Protein AF-A0A7X5RD86-F1 (afdb_monomer_lite)

pLDDT: mean 83.36, std 18.3, range [39.75, 97.5]

Structure (mmCIF, N/CA/C/O backbone):
data_AF-A0A7X5RD86-F1
#
_entry.id   AF-A0A7X5RD86-F1
#
loop_
_atom_site.group_PDB
_atom_site.id
_atom_site.type_symbol
_atom_site.label_atom_id
_atom_site.label_alt_id
_atom_site.label_comp_id
_atom_site.label_asym_id
_atom_site.label_entity_id
_atom_site.label_seq_id
_atom_site.pdbx_PDB_ins_code
_atom_site.Cartn_x
_atom_site.Cartn_y
_atom_site.Cartn_z
_atom_site.occupancy
_atom_site.B_iso_or_equiv
_atom_site.auth_seq_id
_atom_site.auth_comp_id
_atom_site.auth_asym_id
_atom_site.auth_atom_id
_atom_site.pdbx_PDB_model_num
ATOM 1 N N . MET A 1 1 ? 9.270 -31.111 12.493 1.00 39.75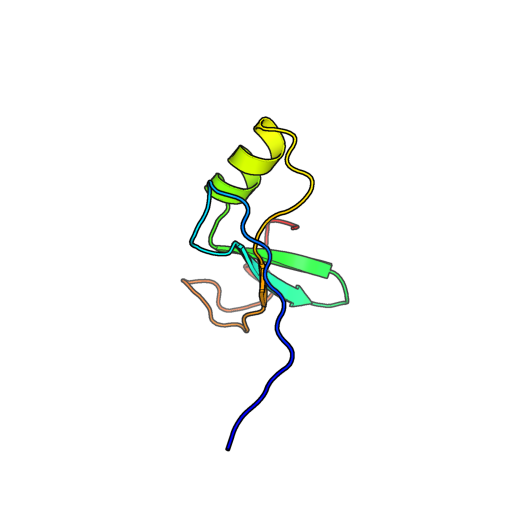 1 MET A N 1
ATOM 2 C CA . MET A 1 1 ? 10.039 -30.653 11.313 1.00 39.75 1 MET A CA 1
ATOM 3 C C . MET A 1 1 ? 9.058 -30.039 10.321 1.00 39.75 1 MET A C 1
ATOM 5 O O . MET A 1 1 ? 7.982 -30.591 10.150 1.00 39.75 1 MET A O 1
ATOM 9 N N . LYS A 1 2 ? 9.367 -28.845 9.806 1.00 46.03 2 LYS A N 1
ATOM 10 C CA . LYS A 1 2 ? 8.486 -27.989 8.989 1.00 46.03 2 LYS A CA 1
ATOM 11 C C . LYS A 1 2 ? 8.169 -28.642 7.636 1.00 46.03 2 LYS A C 1
ATOM 13 O O . LYS A 1 2 ? 9.057 -29.272 7.090 1.00 46.03 2 LYS A O 1
ATOM 18 N N . ASN A 1 3 ? 6.979 -28.393 7.084 1.00 39.81 3 ASN A N 1
ATOM 19 C CA . ASN A 1 3 ? 6.774 -28.205 5.641 1.00 39.81 3 ASN A CA 1
ATOM 20 C C . ASN A 1 3 ? 5.517 -27.350 5.428 1.00 39.81 3 ASN A C 1
ATOM 22 O O . ASN A 1 3 ? 4.399 -27.845 5.327 1.00 39.81 3 ASN A O 1
ATOM 26 N N . LYS A 1 4 ? 5.723 -26.026 5.444 1.00 50.34 4 LYS A N 1
ATOM 27 C CA . LYS A 1 4 ? 4.737 -25.042 4.989 1.00 50.34 4 LYS A CA 1
ATOM 28 C C . LYS A 1 4 ? 4.674 -25.124 3.464 1.00 50.34 4 LYS A C 1
ATOM 30 O O . LYS A 1 4 ? 5.721 -25.168 2.821 1.00 50.34 4 LYS A O 1
ATOM 35 N N . GLY A 1 5 ? 3.455 -25.174 2.929 1.00 44.69 5 GLY A N 1
ATOM 36 C CA . GLY A 1 5 ? 3.167 -25.253 1.500 1.00 44.69 5 GLY A CA 1
ATOM 37 C C . GLY A 1 5 ? 3.960 -24.223 0.700 1.00 44.69 5 GLY A C 1
ATOM 38 O O . GLY A 1 5 ? 3.979 -23.036 1.020 1.00 44.69 5 GLY A O 1
ATOM 39 N N . LYS A 1 6 ? 4.661 -24.729 -0.309 1.00 45.84 6 LYS A N 1
ATOM 40 C CA . LYS A 1 6 ? 5.497 -23.985 -1.242 1.00 45.84 6 LYS A CA 1
ATOM 41 C C . LYS A 1 6 ? 4.589 -23.158 -2.156 1.00 45.84 6 LYS A C 1
ATOM 43 O O . LYS A 1 6 ? 3.736 -23.728 -2.827 1.00 45.84 6 LYS A O 1
ATOM 48 N N . ILE A 1 7 ? 4.796 -21.846 -2.209 1.00 42.59 7 ILE A N 1
ATOM 49 C CA . ILE A 1 7 ? 4.317 -21.011 -3.315 1.00 42.59 7 ILE A CA 1
ATOM 50 C C . ILE A 1 7 ? 5.557 -20.322 -3.880 1.00 42.59 7 ILE A C 1
ATOM 52 O O . ILE A 1 7 ? 6.077 -19.369 -3.305 1.00 42.59 7 ILE A O 1
ATOM 56 N N . GLU A 1 8 ? 6.093 -20.887 -4.960 1.00 48.03 8 GLU A N 1
ATOM 57 C CA . GLU A 1 8 ? 7.135 -20.258 -5.769 1.00 48.03 8 GLU A CA 1
ATOM 58 C C . GLU A 1 8 ? 6.451 -19.406 -6.835 1.00 48.03 8 GLU A C 1
ATOM 60 O O . GLU A 1 8 ? 5.899 -19.938 -7.793 1.00 48.03 8 GLU A O 1
ATOM 65 N N . VAL A 1 9 ? 6.527 -18.085 -6.687 1.00 49.97 9 VAL A N 1
ATOM 66 C CA . VAL A 1 9 ? 6.329 -17.157 -7.803 1.00 49.97 9 VAL A CA 1
ATOM 67 C C . VAL A 1 9 ? 7.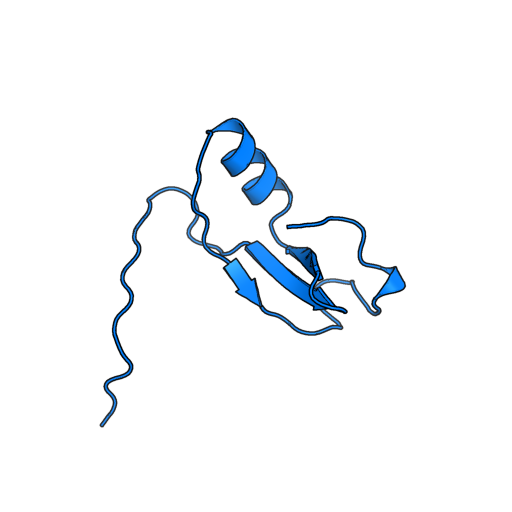622 -16.366 -7.941 1.00 49.97 9 VAL A C 1
ATOM 69 O O . VAL A 1 9 ? 7.919 -15.473 -7.150 1.00 49.97 9 VAL A O 1
ATOM 72 N N . ARG A 1 10 ? 8.452 -16.769 -8.908 1.00 55.88 10 ARG A N 1
ATOM 73 C CA . ARG A 1 10 ? 9.627 -16.011 -9.343 1.00 55.88 10 ARG A CA 1
ATOM 74 C C . ARG A 1 10 ? 9.238 -15.216 -10.580 1.00 55.88 10 ARG A C 1
ATOM 76 O O . ARG A 1 10 ? 9.263 -15.756 -11.681 1.00 55.88 10 ARG A O 1
ATOM 83 N N . THR A 1 11 ? 8.972 -13.931 -10.392 1.00 47.59 11 THR A N 1
ATOM 84 C CA . THR A 1 11 ? 8.952 -12.963 -11.491 1.00 47.59 11 THR A CA 1
ATOM 85 C C . THR A 1 11 ? 10.107 -11.999 -11.258 1.00 47.59 11 THR A C 1
ATOM 87 O O . THR A 1 11 ? 10.135 -11.240 -10.289 1.00 47.59 11 THR A O 1
ATOM 90 N N . VAL A 1 12 ? 11.134 -12.126 -12.097 1.00 55.50 12 VAL A N 1
ATOM 91 C CA . VAL A 1 12 ? 12.378 -11.354 -12.037 1.00 55.50 12 VAL A CA 1
ATOM 92 C C . VAL A 1 12 ? 12.055 -9.875 -12.262 1.00 55.50 12 VAL A C 1
ATOM 94 O O . VAL A 1 12 ? 11.573 -9.503 -13.326 1.00 55.50 12 VAL A O 1
ATOM 97 N N . GLY A 1 13 ? 12.323 -9.037 -11.257 1.00 51.75 13 GLY A N 1
ATOM 98 C CA . GLY A 1 13 ? 12.303 -7.577 -11.398 1.00 51.75 13 GLY A CA 1
ATOM 99 C C . GLY A 1 13 ? 12.223 -6.817 -10.074 1.00 51.75 13 GLY A C 1
ATOM 100 O O . GLY A 1 13 ? 12.904 -5.811 -9.901 1.00 51.75 13 GLY A O 1
ATOM 101 N N . VAL A 1 14 ? 11.458 -7.319 -9.101 1.00 58.28 14 VAL A N 1
ATOM 102 C CA . VAL A 1 14 ? 11.281 -6.665 -7.796 1.00 58.28 14 VAL A CA 1
ATOM 103 C C . VAL A 1 14 ? 11.388 -7.709 -6.686 1.00 58.28 14 VAL A C 1
ATOM 105 O O . VAL A 1 14 ? 10.461 -8.477 -6.465 1.00 58.28 14 VAL A O 1
ATOM 108 N N . GLN A 1 15 ? 12.536 -7.758 -6.006 1.00 73.56 15 GLN A N 1
ATOM 109 C CA . GLN A 1 15 ? 12.758 -8.686 -4.886 1.00 73.56 15 GLN A CA 1
ATOM 110 C C . GLN A 1 15 ? 12.051 -8.235 -3.598 1.00 73.56 15 GLN A C 1
ATOM 112 O O . GLN A 1 15 ? 11.704 -9.071 -2.771 1.00 73.56 15 GLN A O 1
ATOM 117 N N . GLU A 1 16 ? 11.823 -6.929 -3.440 1.00 87.38 16 GLU A N 1
ATOM 118 C CA . GLU A 1 16 ? 11.190 -6.357 -2.248 1.00 87.38 16 GLU A CA 1
ATOM 119 C C . GLU A 1 16 ? 9.684 -6.142 -2.484 1.00 87.38 16 GLU A C 1
ATOM 121 O O . GLU A 1 16 ? 9.326 -5.377 -3.390 1.00 87.38 16 GLU A O 1
ATOM 126 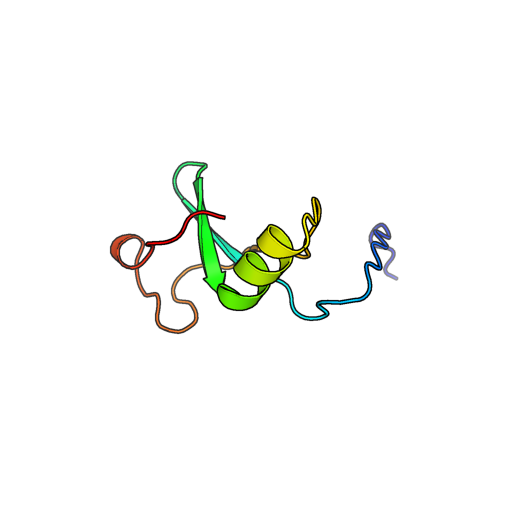N N . PRO A 1 17 ? 8.792 -6.756 -1.685 1.00 92.88 17 PRO A N 1
ATOM 127 C CA . PRO A 1 17 ? 7.352 -6.616 -1.865 1.00 92.88 17 PRO A CA 1
ATOM 128 C C . PRO A 1 17 ? 6.866 -5.166 -1.717 1.00 92.88 17 PRO A C 1
ATOM 130 O O . PRO A 1 17 ? 7.500 -4.297 -1.111 1.00 92.88 17 PRO A O 1
ATOM 133 N N . ILE A 1 18 ? 5.699 -4.884 -2.290 1.00 94.69 18 ILE A N 1
ATOM 134 C CA . ILE A 1 18 ? 4.921 -3.684 -1.978 1.00 94.69 18 ILE A CA 1
ATOM 135 C C . ILE A 1 18 ? 4.215 -3.937 -0.648 1.00 94.69 18 ILE A C 1
ATOM 137 O O . ILE A 1 18 ? 3.467 -4.909 -0.513 1.00 94.69 18 ILE A O 1
ATOM 141 N N . LYS A 1 19 ? 4.446 -3.066 0.335 1.00 96.56 19 LYS A N 1
ATOM 142 C CA . LYS A 1 19 ? 3.849 -3.220 1.663 1.00 96.56 19 LYS A CA 1
ATOM 143 C C . LYS A 1 19 ? 2.546 -2.456 1.725 1.00 96.56 19 LYS A C 1
ATOM 145 O O . LYS A 1 19 ? 2.479 -1.299 1.297 1.00 96.56 19 LYS A O 1
ATOM 150 N N . TYR A 1 20 ? 1.516 -3.101 2.252 1.00 97.50 20 TYR A N 1
ATOM 151 C CA . TYR A 1 20 ? 0.185 -2.522 2.328 1.00 97.50 20 TYR A CA 1
ATOM 152 C C . TYR A 1 20 ? -0.475 -2.758 3.686 1.00 97.50 20 TYR A C 1
ATOM 154 O O . TYR A 1 20 ? -0.218 -3.755 4.358 1.00 97.50 20 TYR A O 1
ATOM 162 N N . VAL A 1 21 ? -1.371 -1.850 4.055 1.00 96.88 21 VAL A N 1
ATOM 163 C CA . VAL A 1 21 ? -2.304 -1.995 5.178 1.00 96.88 21 VAL A CA 1
ATOM 164 C C . VAL A 1 21 ? -3.693 -2.277 4.614 1.00 96.88 21 VAL A C 1
ATOM 166 O O . VAL A 1 21 ? -4.065 -1.753 3.563 1.00 96.88 21 VAL A O 1
ATOM 169 N N . GLU A 1 22 ? -4.467 -3.112 5.300 1.00 96.56 22 GLU A N 1
ATOM 170 C CA . GLU A 1 22 ? -5.869 -3.361 4.970 1.00 96.56 22 GLU A CA 1
ATOM 171 C C . GLU A 1 22 ? -6.773 -2.685 5.997 1.00 96.56 22 GLU A C 1
ATOM 173 O O . GLU A 1 22 ? -6.639 -2.919 7.197 1.00 96.56 22 GLU A O 1
ATOM 178 N N . TYR A 1 23 ? -7.700 -1.859 5.521 1.00 93.19 23 TYR A N 1
ATOM 179 C CA . TYR A 1 23 ? -8.674 -1.164 6.351 1.00 93.19 23 TYR A CA 1
ATOM 180 C C . TYR A 1 23 ? -10.020 -1.107 5.630 1.00 93.19 23 TYR A C 1
ATOM 182 O O . TYR A 1 23 ? -10.086 -0.715 4.466 1.00 93.19 23 TYR A O 1
ATOM 190 N N . ASN A 1 24 ? -11.093 -1.531 6.304 1.00 93.94 24 ASN A N 1
ATOM 191 C CA . ASN A 1 24 ? -12.451 -1.607 5.747 1.00 93.94 24 ASN A CA 1
ATOM 192 C C . ASN A 1 24 ? -12.527 -2.320 4.379 1.00 93.94 24 ASN A C 1
ATOM 194 O O . ASN A 1 24 ? -13.207 -1.866 3.463 1.00 93.94 24 ASN A O 1
ATOM 198 N N . GLY A 1 25 ? -11.783 -3.422 4.218 1.00 94.06 25 GLY A N 1
ATOM 199 C CA . GLY A 1 25 ? -11.726 -4.192 2.967 1.00 94.06 25 GLY A CA 1
ATOM 200 C C . GLY A 1 25 ? -10.952 -3.516 1.827 1.00 94.06 25 GLY A C 1
ATOM 201 O O . GLY A 1 25 ? -10.818 -4.095 0.752 1.00 94.06 25 GLY A O 1
ATOM 202 N N . GLN A 1 26 ? -10.404 -2.320 2.050 1.00 95.38 26 GLN A N 1
ATOM 203 C CA . GLN A 1 26 ? -9.565 -1.602 1.099 1.00 95.38 26 GLN A CA 1
ATOM 204 C C . GLN A 1 26 ? -8.087 -1.754 1.474 1.00 95.38 26 GLN A C 1
ATOM 206 O O . GLN A 1 26 ? -7.700 -1.645 2.637 1.00 95.38 26 GLN A O 1
ATOM 211 N N . ARG A 1 27 ? -7.245 -1.985 0.464 1.00 96.00 27 ARG A N 1
ATOM 212 C CA . ARG A 1 27 ? -5.787 -2.065 0.615 1.00 96.00 27 ARG A CA 1
ATOM 213 C C . ARG A 1 27 ? -5.136 -0.731 0.271 1.00 96.00 27 ARG A C 1
ATOM 215 O O . ARG A 1 27 ? -5.472 -0.131 -0.756 1.00 96.00 27 ARG A O 1
ATOM 222 N N . TYR A 1 28 ? -4.203 -0.305 1.114 1.00 96.38 28 TYR A N 1
ATOM 223 C CA . TYR A 1 28 ? -3.487 0.962 1.007 1.00 96.38 28 TYR A CA 1
ATOM 224 C C . TYR A 1 28 ? -1.982 0.732 1.021 1.00 96.38 28 TYR A C 1
ATOM 226 O O . TYR A 1 28 ? -1.472 0.039 1.896 1.00 96.38 28 TYR A O 1
ATOM 234 N N . VAL A 1 29 ? -1.272 1.323 0.066 1.00 96.19 29 VAL A N 1
ATOM 235 C CA . VAL A 1 29 ? 0.183 1.200 -0.063 1.00 96.19 29 VAL A CA 1
ATOM 236 C C . VAL A 1 29 ? 0.861 2.069 0.988 1.00 96.19 29 VAL A C 1
ATOM 238 O O . VAL A 1 29 ? 0.573 3.260 1.085 1.00 96.19 29 VAL A O 1
ATOM 241 N N . VAL A 1 30 ? 1.790 1.480 1.737 1.00 96.31 30 VAL A N 1
ATOM 242 C CA . VAL A 1 30 ? 2.610 2.182 2.739 1.00 96.31 30 VAL A CA 1
ATOM 243 C C . VAL A 1 30 ? 4.109 2.090 2.441 1.00 96.31 30 VAL A C 1
ATOM 245 O O . VAL A 1 30 ? 4.871 2.932 2.899 1.00 96.31 30 VAL A O 1
ATOM 248 N N . ASP A 1 31 ? 4.545 1.147 1.599 1.00 95.62 31 ASP A N 1
ATOM 249 C CA . ASP A 1 31 ? 5.887 1.138 1.002 1.00 95.62 31 ASP A CA 1
ATOM 250 C C . ASP A 1 31 ? 5.859 0.562 -0.422 1.00 95.62 31 ASP A C 1
ATOM 252 O O . ASP A 1 31 ? 5.015 -0.265 -0.763 1.00 95.62 31 ASP A O 1
ATOM 256 N N . GLY A 1 32 ? 6.797 0.992 -1.267 1.00 93.75 32 GLY A N 1
ATOM 257 C CA . GLY A 1 32 ? 6.928 0.498 -2.637 1.00 93.75 32 GLY A CA 1
ATOM 258 C C . GLY A 1 32 ? 6.127 1.277 -3.682 1.00 93.75 32 GLY A C 1
ATOM 259 O O . GLY A 1 32 ? 5.895 0.757 -4.768 1.00 93.75 32 GLY A O 1
ATOM 260 N N . HIS A 1 33 ? 5.749 2.533 -3.417 1.00 94.50 33 HIS A N 1
ATOM 261 C CA . HIS A 1 33 ? 5.002 3.391 -4.354 1.00 94.50 33 HIS A CA 1
ATOM 262 C C . HIS A 1 33 ? 5.632 3.472 -5.756 1.00 94.50 33 HIS A C 1
ATOM 264 O O . HIS A 1 33 ? 4.945 3.291 -6.762 1.00 94.50 33 HIS A O 1
ATOM 270 N N . HIS A 1 34 ? 6.948 3.689 -5.843 1.00 93.50 34 HIS A N 1
ATOM 271 C CA . HIS A 1 34 ? 7.655 3.710 -7.128 1.00 93.50 34 HIS A CA 1
ATOM 272 C C . HIS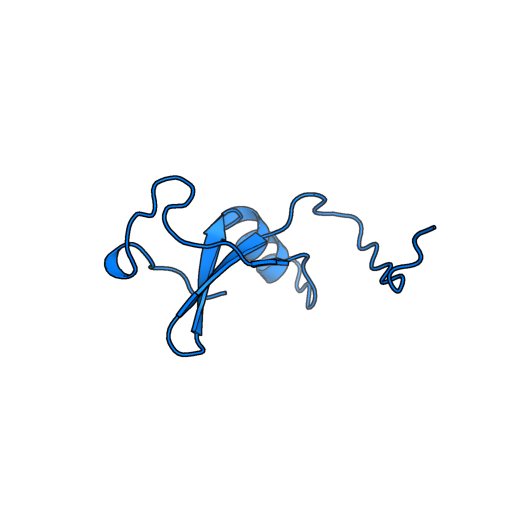 A 1 34 ? 7.671 2.337 -7.810 1.00 93.50 34 HIS A C 1
ATOM 274 O O . HIS A 1 34 ? 7.564 2.270 -9.032 1.00 93.50 34 HIS A O 1
ATOM 280 N N . ARG A 1 35 ? 7.753 1.247 -7.035 1.00 92.88 35 ARG A N 1
ATOM 281 C CA . ARG A 1 35 ? 7.710 -0.127 -7.560 1.00 92.88 35 ARG A CA 1
ATOM 282 C C . ARG A 1 35 ? 6.330 -0.446 -8.130 1.00 92.88 35 ARG A C 1
ATOM 284 O O . ARG A 1 35 ? 6.242 -0.948 -9.245 1.00 92.88 35 ARG A O 1
ATOM 291 N N . LEU A 1 36 ? 5.264 -0.060 -7.427 1.00 93.00 36 LEU A N 1
ATOM 292 C CA . LEU A 1 36 ? 3.893 -0.172 -7.922 1.00 93.00 36 LEU A CA 1
ATOM 293 C C . LEU A 1 36 ? 3.692 0.647 -9.203 1.00 93.00 36 LEU A C 1
ATOM 295 O O . LEU A 1 36 ? 3.120 0.149 -10.169 1.00 93.00 36 LEU A O 1
ATOM 299 N N . LEU A 1 37 ? 4.186 1.888 -9.239 1.00 93.19 37 LEU A N 1
ATOM 300 C CA . LEU A 1 37 ? 4.109 2.730 -10.433 1.00 93.19 37 LEU A CA 1
ATOM 301 C C . LEU A 1 37 ? 4.871 2.115 -11.616 1.00 93.19 37 LEU A C 1
ATOM 303 O O . LEU A 1 37 ? 4.363 2.121 -12.735 1.00 93.19 37 LEU A O 1
ATOM 307 N N . ALA A 1 38 ? 6.070 1.579 -11.382 1.00 92.44 38 ALA A N 1
ATOM 308 C CA . ALA A 1 38 ? 6.864 0.909 -12.407 1.00 92.44 38 ALA A CA 1
ATOM 309 C C . ALA A 1 38 ? 6.157 -0.347 -12.935 1.00 92.44 38 ALA A C 1
ATOM 311 O O . ALA A 1 38 ? 6.038 -0.505 -14.145 1.00 92.44 38 ALA A O 1
ATOM 312 N N . ALA A 1 39 ? 5.613 -1.184 -12.048 1.00 90.81 39 ALA A N 1
ATOM 313 C CA . ALA A 1 39 ? 4.848 -2.368 -12.430 1.00 90.81 39 ALA A CA 1
ATOM 314 C C . ALA A 1 39 ? 3.634 -2.011 -13.303 1.00 90.81 39 ALA A C 1
ATOM 316 O O . ALA A 1 39 ? 3.446 -2.613 -14.359 1.00 90.81 39 ALA A O 1
ATOM 317 N N . LYS A 1 40 ? 2.880 -0.965 -12.928 1.00 90.25 40 LYS A N 1
ATOM 318 C CA . LYS A 1 40 ? 1.760 -0.440 -13.731 1.00 90.25 40 LYS A CA 1
ATOM 319 C C . LYS A 1 40 ? 2.217 0.021 -15.117 1.00 90.25 40 LYS A C 1
ATOM 321 O O . LYS A 1 40 ? 1.578 -0.311 -16.108 1.00 90.25 40 LYS A O 1
ATOM 326 N N . LYS A 1 41 ? 3.337 0.748 -15.204 1.00 92.81 41 LYS A N 1
ATOM 327 C CA . LYS A 1 41 ? 3.908 1.213 -16.484 1.00 92.81 41 LYS A CA 1
ATOM 328 C C . LYS A 1 41 ? 4.404 0.073 -17.375 1.00 92.81 41 LYS A C 1
ATOM 330 O O . LYS A 1 41 ? 4.343 0.197 -18.591 1.00 92.81 41 LYS A O 1
ATOM 335 N N . LEU A 1 42 ? 4.888 -1.011 -16.776 1.00 91.25 42 LEU A N 1
ATOM 336 C CA . LEU A 1 42 ? 5.353 -2.207 -17.480 1.00 91.25 42 LEU A CA 1
ATOM 337 C C . LEU A 1 42 ? 4.214 -3.170 -17.852 1.00 91.25 42 LEU A C 1
ATOM 339 O O . LEU A 1 42 ? 4.478 -4.199 -18.465 1.00 91.25 42 LEU A O 1
ATOM 343 N N . GLY A 1 43 ? 2.965 -2.867 -17.479 1.00 91.88 43 GLY A N 1
ATOM 344 C CA . GLY A 1 43 ? 1.824 -3.747 -17.732 1.00 91.88 43 GLY A CA 1
ATOM 345 C C . GLY A 1 43 ? 1.878 -5.059 -16.944 1.00 91.88 43 GLY A C 1
ATOM 346 O O . GLY A 1 43 ? 1.262 -6.040 -17.354 1.00 91.88 43 GLY A O 1
ATOM 347 N N . LEU A 1 44 ? 2.616 -5.099 -15.829 1.00 88.69 44 LEU A N 1
ATOM 348 C CA . LEU A 1 44 ? 2.664 -6.280 -14.972 1.00 88.69 44 LEU A CA 1
ATOM 349 C C . LEU A 1 44 ? 1.319 -6.454 -14.266 1.00 88.69 44 LEU A C 1
ATOM 351 O O . LEU A 1 44 ? 0.830 -5.542 -13.599 1.00 88.69 44 LEU A O 1
ATOM 355 N N . THR A 1 45 ? 0.749 -7.647 -14.388 1.00 84.62 45 THR A N 1
ATOM 356 C CA . THR A 1 45 ? -0.506 -8.025 -13.727 1.00 84.62 45 THR A CA 1
ATOM 357 C C . THR A 1 45 ? -0.286 -8.592 -12.328 1.00 84.62 45 THR A C 1
ATOM 359 O O . THR A 1 45 ? -1.231 -8.681 -11.550 1.00 84.62 45 THR A O 1
ATOM 362 N N . GLU A 1 46 ? 0.954 -8.956 -11.995 1.00 86.12 46 GLU A N 1
ATOM 363 C CA . GLU A 1 46 ? 1.322 -9.570 -10.722 1.00 86.12 46 GLU A CA 1
ATOM 364 C C . GLU A 1 46 ? 2.540 -8.877 -10.110 1.00 86.12 46 GLU A C 1
ATOM 366 O O . GLU A 1 46 ? 3.525 -8.579 -10.790 1.00 86.12 46 GLU A O 1
ATOM 371 N N . VAL A 1 47 ? 2.469 -8.633 -8.802 1.00 88.38 47 VAL A N 1
ATOM 372 C CA . VAL A 1 47 ? 3.542 -8.052 -7.989 1.00 88.38 47 VAL A CA 1
ATOM 373 C C . VAL A 1 47 ? 3.579 -8.740 -6.629 1.00 88.38 47 VAL A C 1
ATOM 375 O O . VAL A 1 47 ? 2.547 -9.165 -6.110 1.00 88.38 47 VAL A O 1
ATOM 378 N N . LEU A 1 48 ? 4.767 -8.831 -6.031 1.00 91.12 48 LEU A N 1
ATOM 379 C CA . LEU A 1 48 ? 4.906 -9.308 -4.658 1.00 91.12 48 LEU A CA 1
ATOM 380 C C . LEU A 1 48 ? 4.321 -8.269 -3.697 1.00 91.12 48 LEU A C 1
ATOM 382 O O . LEU A 1 48 ? 4.673 -7.089 -3.771 1.00 91.12 48 LEU A O 1
ATOM 386 N N . ILE A 1 49 ? 3.446 -8.711 -2.794 1.00 94.44 49 ILE A N 1
ATOM 387 C CA . ILE A 1 49 ? 2.812 -7.861 -1.782 1.00 94.44 49 ILE A CA 1
ATOM 388 C C . ILE A 1 49 ? 2.970 -8.464 -0.389 1.00 94.44 49 ILE A C 1
ATOM 390 O O . ILE A 1 49 ? 2.953 -9.682 -0.223 1.00 94.44 49 ILE A O 1
ATOM 394 N N . GLU A 1 50 ? 3.088 -7.603 0.615 1.00 95.69 50 GLU A N 1
ATOM 395 C CA . GLU A 1 50 ? 3.190 -7.979 2.024 1.00 95.69 50 GLU A CA 1
ATOM 396 C C . GLU A 1 50 ? 2.221 -7.121 2.845 1.00 95.69 50 GLU A C 1
ATOM 398 O O . GLU A 1 50 ? 2.241 -5.891 2.759 1.00 95.69 50 GLU A O 1
ATOM 403 N N . ARG A 1 51 ? 1.355 -7.763 3.637 1.00 96.44 51 ARG A N 1
ATOM 404 C CA . ARG A 1 51 ? 0.485 -7.053 4.579 1.00 96.44 51 ARG A CA 1
ATOM 405 C C . ARG A 1 51 ? 1.286 -6.666 5.818 1.00 96.44 51 ARG A C 1
ATOM 407 O O . ARG A 1 51 ? 1.938 -7.519 6.410 1.00 96.44 51 ARG A O 1
ATOM 414 N N . VAL A 1 52 ? 1.155 -5.416 6.244 1.00 96.44 52 VAL A N 1
ATOM 415 C CA . VAL A 1 52 ? 1.707 -4.889 7.498 1.00 96.44 52 VAL A CA 1
ATOM 416 C C . VAL A 1 52 ? 0.609 -4.224 8.332 1.00 96.44 52 VAL A C 1
ATOM 418 O O . 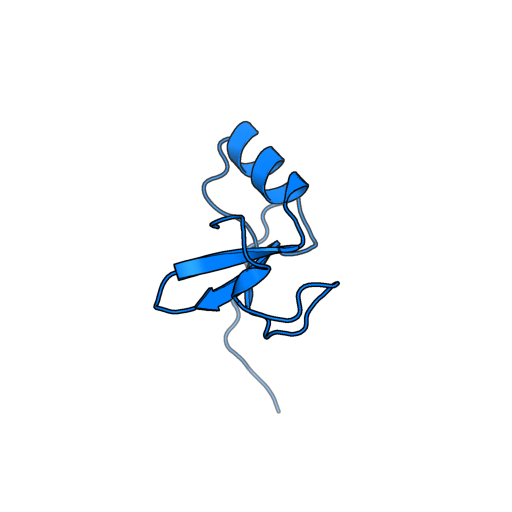VAL A 1 52 ? -0.517 -4.035 7.865 1.00 96.44 52 VAL A O 1
ATOM 421 N N . GLU A 1 53 ? 0.937 -3.877 9.572 1.00 96.19 53 GLU A N 1
ATOM 422 C CA . GLU A 1 53 ? 0.060 -3.148 10.492 1.00 96.19 53 GLU A CA 1
ATOM 423 C C . GLU A 1 53 ? 0.616 -1.747 10.756 1.00 96.19 53 GLU A C 1
ATOM 425 O O . GLU A 1 53 ? 1.816 -1.515 10.623 1.00 96.19 53 GLU A O 1
ATOM 430 N N . LEU A 1 54 ? -0.257 -0.806 11.118 1.00 93.81 54 LEU A N 1
ATOM 431 C CA . LEU A 1 54 ? 0.173 0.505 11.598 1.00 93.81 54 LEU A CA 1
ATOM 432 C C . LEU A 1 54 ? 0.598 0.417 13.077 1.00 93.81 54 LEU A C 1
ATOM 434 O O . LEU A 1 54 ? -0.021 -0.334 13.831 1.00 93.81 54 LEU A O 1
ATOM 438 N N . PRO A 1 55 ? 1.591 1.207 13.525 1.00 95.88 55 PRO A N 1
ATOM 439 C CA . PRO A 1 55 ? 2.365 2.163 12.739 1.00 95.88 55 PRO A CA 1
ATOM 440 C C . PRO A 1 55 ? 3.438 1.484 11.873 1.00 95.88 55 PRO A C 1
ATOM 442 O O . PRO A 1 55 ? 4.099 0.540 12.298 1.00 95.88 55 PRO A O 1
ATOM 445 N N . PHE A 1 56 ? 3.669 2.015 10.673 1.00 94.88 56 PHE A N 1
ATOM 446 C CA . PHE A 1 56 ? 4.669 1.499 9.739 1.00 94.88 56 PHE A CA 1
ATOM 447 C C . PHE A 1 56 ? 5.317 2.630 8.941 1.00 94.88 56 PHE A C 1
ATOM 449 O O . PHE A 1 56 ? 4.609 3.451 8.378 1.00 94.88 56 PHE A O 1
ATOM 456 N N . ALA A 1 57 ? 6.652 2.676 8.861 1.00 89.44 57 ALA A N 1
ATOM 457 C CA . ALA A 1 57 ? 7.411 3.602 7.999 1.00 89.44 57 ALA A CA 1
ATOM 458 C C . ALA A 1 57 ? 6.947 5.081 8.021 1.00 89.44 57 ALA A C 1
ATOM 460 O O . ALA A 1 57 ? 6.955 5.762 6.998 1.00 89.44 57 ALA A O 1
ATOM 461 N N . GLY A 1 58 ? 6.533 5.587 9.186 1.00 90.75 58 GLY A N 1
ATOM 462 C CA . GLY A 1 58 ? 6.054 6.965 9.356 1.00 90.75 58 GLY A CA 1
ATOM 463 C C . GLY A 1 58 ? 4.539 7.151 9.216 1.00 90.75 58 GLY A C 1
ATOM 464 O O . GLY A 1 58 ? 4.040 8.186 9.649 1.00 90.75 58 GLY A O 1
ATOM 465 N N . TYR A 1 59 ? 3.810 6.151 8.715 1.00 93.44 59 TYR A N 1
ATOM 466 C CA . TYR A 1 59 ? 2.351 6.073 8.806 1.00 93.44 59 TYR A CA 1
ATOM 467 C C . TYR A 1 59 ? 1.978 5.637 10.222 1.00 93.44 59 TYR A C 1
ATOM 469 O O . TYR A 1 59 ? 2.408 4.578 10.685 1.00 93.44 59 TYR A O 1
ATOM 477 N N . LYS A 1 60 ? 1.211 6.459 10.930 1.00 94.81 60 LYS A N 1
ATOM 478 C CA . LYS A 1 60 ? 0.822 6.247 12.326 1.00 94.81 60 LYS A CA 1
ATOM 479 C C . LYS A 1 60 ? -0.616 5.775 12.433 1.00 94.81 60 LYS A C 1
ATOM 481 O O . LYS A 1 60 ? -0.893 4.875 13.220 1.00 94.81 60 LYS A O 1
ATOM 486 N N . THR A 1 61 ? -1.509 6.373 11.653 1.00 94.94 61 THR A N 1
ATOM 487 C CA . THR A 1 61 ? -2.946 6.112 11.725 1.00 94.94 61 THR A CA 1
ATOM 488 C C . THR A 1 61 ? -3.560 5.964 10.335 1.00 94.94 61 THR A C 1
ATOM 490 O O . THR A 1 61 ? -2.899 6.141 9.310 1.00 94.94 61 THR A O 1
ATOM 493 N N . ILE A 1 62 ? -4.833 5.574 10.293 1.00 92.69 62 ILE A N 1
ATOM 494 C CA . ILE A 1 62 ? -5.565 5.370 9.039 1.00 92.69 62 ILE A CA 1
ATOM 495 C C . ILE A 1 62 ? -5.647 6.670 8.228 1.00 92.69 62 ILE A C 1
ATOM 497 O O . ILE A 1 62 ? -5.623 6.633 7.001 1.00 92.69 62 ILE A O 1
ATOM 501 N N . GLU A 1 63 ? -5.678 7.818 8.901 1.00 93.44 63 GLU A N 1
ATOM 502 C CA . GLU A 1 63 ? -5.699 9.153 8.301 1.00 93.44 63 GLU A CA 1
ATOM 503 C C . GLU A 1 63 ? -4.431 9.467 7.485 1.00 93.44 63 GLU A C 1
ATOM 505 O O . GLU A 1 63 ? -4.469 10.315 6.591 1.00 93.44 63 GLU A O 1
ATOM 510 N N . ASP A 1 64 ? -3.326 8.756 7.731 1.00 91.31 64 ASP A N 1
ATOM 511 C CA . ASP A 1 64 ? -2.091 8.899 6.957 1.00 91.31 64 ASP A CA 1
ATOM 512 C C . ASP A 1 64 ? -2.147 8.159 5.603 1.00 91.31 64 ASP A C 1
ATOM 514 O O . ASP A 1 64 ? -1.310 8.397 4.726 1.00 91.31 64 ASP A O 1
ATOM 518 N N . LEU A 1 65 ? -3.118 7.260 5.400 1.00 91.50 65 LEU A N 1
ATOM 519 C CA . LEU A 1 65 ? -3.226 6.421 4.205 1.00 91.50 65 LEU A CA 1
ATOM 520 C C . LEU A 1 65 ? -3.828 7.201 3.026 1.00 91.50 65 LEU A C 1
ATOM 522 O O . LEU A 1 65 ? -4.991 7.599 3.046 1.00 91.50 65 LEU A O 1
ATOM 526 N N . LYS A 1 66 ? -3.049 7.378 1.950 1.00 86.31 66 LYS A N 1
ATOM 527 C CA . LYS A 1 66 ? -3.464 8.175 0.771 1.00 86.31 66 LYS A CA 1
ATOM 528 C C . LYS A 1 66 ? -3.579 7.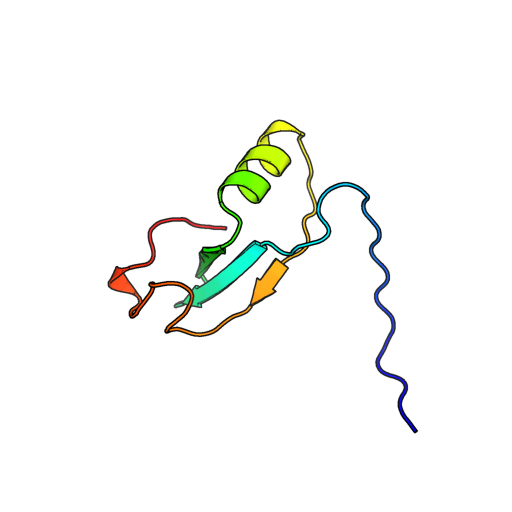383 -0.529 1.00 86.31 66 LYS A C 1
ATOM 530 O O . LYS A 1 66 ? -4.350 7.757 -1.409 1.00 86.31 66 LYS A O 1
ATOM 535 N N . SER A 1 67 ? -2.825 6.295 -0.656 1.00 83.12 67 SER A N 1
ATOM 536 C CA . SER A 1 67 ? -2.656 5.573 -1.920 1.00 83.12 67 SER A CA 1
ATOM 537 C C . SER A 1 67 ? -3.285 4.190 -1.851 1.00 83.12 67 SER A C 1
ATOM 539 O O . SER A 1 67 ? -2.946 3.406 -0.969 1.00 83.12 67 SER A O 1
ATOM 541 N N . LYS A 1 68 ? -4.166 3.863 -2.800 1.00 84.69 68 LYS A N 1
ATOM 542 C CA . LYS A 1 68 ? -4.743 2.517 -2.935 1.00 84.69 68 LYS A CA 1
ATOM 543 C C . LYS A 1 68 ? -3.795 1.591 -3.699 1.00 84.69 68 LYS A C 1
ATOM 545 O O . LYS A 1 68 ? -3.129 2.038 -4.639 1.00 84.69 68 LYS A O 1
ATOM 550 N N . LEU A 1 69 ? -3.749 0.326 -3.279 1.00 83.19 69 LEU A N 1
ATOM 551 C CA . LEU A 1 69 ? -3.037 -0.743 -3.986 1.00 83.19 69 LEU A CA 1
ATOM 552 C C . LEU A 1 69 ? -3.824 -1.159 -5.234 1.00 83.19 69 LEU A C 1
ATOM 554 O O . LEU A 1 69 ? -5.021 -1.487 -5.065 1.00 83.19 69 LEU A O 1
#

Foldseek 3Di:
DDDDDDDDDDDPDDPDFFEWEDDPNFIFTPDCPVVVVVCVVVVNPDTHYDYDDPPDPNNHDPVSTDGTD

Radius of gyration: 13.78 Å; chains: 1; bounding box: 25×40×30 Å

Secondary structure (DSSP, 8-state):
---PPP-----TT--SPEEEEEETTEEEEEE-HHHHHHHHHTT-S---EEE--SSBTTB-SGGG---B-

Sequence (69 aa):
MKNKGKIEVRTVGVQEPIKYVEYNGQRYVVDGHHRLLAAKKLGLTEVLIERVELPFAGYKTIEDLKSKL